Protein AF-A0A920GM77-F1 (afdb_monomer_lite)

Foldseek 3Di:
DPDPDDDDLVNVVVVVVVVCPDPVCVVHDDDDPPPPDPVSVVVCVVVVPDDDDDDDDDDDPVVVCQQVVQWDADVVPRDIDGDHCVPVPPDDPDD

pLDDT: mean 84.41, std 16.62, range [35.19, 97.12]

Structure (mmCIF, N/CA/C/O backbone):
data_AF-A0A920GM77-F1
#
_entry.id   AF-A0A920GM77-F1
#
loop_
_atom_site.group_PDB
_atom_site.id
_atom_site.type_symbol
_atom_site.label_atom_id
_atom_site.label_alt_id
_atom_site.label_comp_id
_atom_site.label_asym_id
_atom_site.label_entity_id
_atom_site.label_seq_id
_atom_site.pdbx_PDB_ins_code
_atom_site.Cartn_x
_atom_site.Cartn_y
_atom_site.Cartn_z
_atom_site.occupancy
_atom_site.B_iso_or_equiv
_atom_site.auth_seq_id
_atom_site.auth_comp_id
_atom_site.auth_asym_id
_atom_site.auth_atom_id
_atom_site.pdbx_PDB_model_num
ATOM 1 N N . MET A 1 1 ? 12.390 -2.563 20.370 1.00 50.69 1 MET A N 1
ATOM 2 C CA . MET A 1 1 ? 12.613 -2.708 18.915 1.00 50.69 1 MET A CA 1
ATOM 3 C C . MET A 1 1 ? 14.091 -2.441 18.653 1.00 50.69 1 MET A C 1
ATOM 5 O O . MET A 1 1 ? 14.469 -1.284 18.604 1.00 50.69 1 MET A O 1
ATOM 9 N N . GLU A 1 2 ? 14.931 -3.482 18.601 1.00 61.28 2 GLU A N 1
ATOM 10 C CA . GLU A 1 2 ? 16.409 -3.344 18.541 1.00 61.28 2 GLU A CA 1
ATOM 11 C C . GLU A 1 2 ? 17.117 -4.416 17.672 1.00 61.28 2 GLU A C 1
ATOM 13 O O . GLU A 1 2 ? 18.339 -4.441 17.612 1.00 61.28 2 GLU A O 1
ATOM 18 N N . SER A 1 3 ? 16.394 -5.303 16.968 1.00 70.88 3 SER A N 1
ATOM 19 C CA . SER A 1 3 ? 16.991 -6.497 16.327 1.00 70.88 3 SER A CA 1
ATOM 20 C C . SER A 1 3 ? 16.998 -6.524 14.790 1.00 70.88 3 SER A C 1
ATOM 22 O O . SER A 1 3 ? 17.447 -7.512 14.215 1.00 70.88 3 SER A O 1
ATOM 24 N N . GLY A 1 4 ? 16.503 -5.488 14.099 1.00 78.69 4 GLY A N 1
ATOM 25 C CA . GLY A 1 4 ? 16.489 -5.436 12.623 1.00 78.69 4 GLY A CA 1
ATOM 26 C C . GLY A 1 4 ? 15.649 -6.525 11.929 1.00 78.69 4 GLY A C 1
ATOM 27 O O . GLY A 1 4 ? 15.770 -6.712 10.721 1.00 78.69 4 GLY A O 1
ATOM 28 N N . GLY A 1 5 ? 14.823 -7.259 12.680 1.00 80.88 5 GLY A N 1
ATOM 29 C CA . GLY A 1 5 ? 13.933 -8.288 12.145 1.00 80.88 5 GLY A CA 1
ATOM 30 C C . GLY A 1 5 ? 12.751 -7.711 11.362 1.00 80.88 5 GLY A C 1
ATOM 31 O O . GLY A 1 5 ? 12.428 -6.528 11.473 1.00 80.88 5 GLY A O 1
ATOM 32 N N . LEU A 1 6 ? 12.088 -8.572 10.585 1.00 79.56 6 LEU A N 1
ATOM 33 C CA . LEU A 1 6 ? 10.839 -8.220 9.910 1.00 79.56 6 LEU A CA 1
ATOM 34 C C . LEU A 1 6 ? 9.767 -7.876 10.950 1.00 79.56 6 LEU A C 1
ATOM 36 O O . LEU A 1 6 ? 9.624 -8.566 11.961 1.00 79.56 6 LEU A O 1
ATOM 40 N N . VAL A 1 7 ? 9.020 -6.806 10.692 1.00 84.94 7 VAL A N 1
ATOM 41 C CA . VAL A 1 7 ? 7.877 -6.423 11.525 1.00 84.94 7 VAL A CA 1
ATOM 42 C C . VAL A 1 7 ? 6.786 -7.481 11.356 1.00 84.94 7 VAL A C 1
ATOM 44 O O . VAL A 1 7 ? 6.488 -7.873 10.229 1.00 84.94 7 VAL A O 1
ATOM 47 N N . SER A 1 8 ? 6.223 -7.970 12.463 1.00 86.25 8 SER A N 1
ATOM 48 C CA . SER A 1 8 ? 5.156 -8.972 12.422 1.00 86.25 8 SER A CA 1
ATOM 49 C C . SER A 1 8 ? 3.830 -8.368 11.957 1.00 86.25 8 SER A C 1
ATOM 51 O O . SER A 1 8 ? 3.558 -7.186 12.180 1.00 86.25 8 SER A O 1
ATOM 53 N N . ASP A 1 9 ? 2.983 -9.202 11.350 1.00 84.31 9 ASP A N 1
ATOM 54 C CA . ASP A 1 9 ? 1.669 -8.789 10.844 1.00 84.31 9 ASP A CA 1
ATOM 55 C C . ASP A 1 9 ? 0.785 -8.189 11.951 1.00 84.31 9 ASP A C 1
ATOM 57 O O . ASP A 1 9 ? 0.152 -7.160 11.738 1.00 84.31 9 ASP A O 1
ATOM 61 N N . GLU A 1 10 ? 0.810 -8.763 13.158 1.00 84.94 10 GLU A N 1
ATOM 62 C CA . GLU A 1 10 ? 0.061 -8.260 14.320 1.00 84.94 10 GLU A CA 1
ATOM 63 C C . GLU A 1 10 ? 0.437 -6.814 14.682 1.00 84.94 10 GLU A C 1
ATOM 65 O O . GLU A 1 10 ? -0.435 -5.986 14.943 1.00 84.94 10 GLU A O 1
ATOM 70 N N . ILE A 1 11 ? 1.735 -6.486 14.648 1.00 88.50 11 ILE A N 1
ATOM 71 C CA . ILE A 1 11 ? 2.218 -5.131 14.945 1.00 88.50 11 ILE A CA 1
ATOM 72 C C . ILE A 1 11 ? 1.765 -4.157 13.854 1.00 88.50 11 ILE A C 1
ATOM 74 O O . ILE A 1 11 ? 1.336 -3.046 14.161 1.00 88.50 11 ILE A O 1
ATOM 78 N N . ILE A 1 12 ? 1.842 -4.565 12.582 1.00 89.94 12 ILE A N 1
ATOM 79 C CA . ILE A 1 12 ? 1.409 -3.727 11.457 1.00 89.94 12 ILE A CA 1
ATOM 80 C C . ILE A 1 12 ? -0.089 -3.426 11.542 1.00 89.94 12 ILE A C 1
ATOM 82 O O . ILE A 1 12 ? -0.489 -2.288 11.315 1.00 89.94 12 ILE A O 1
ATOM 86 N N . ILE A 1 13 ? -0.914 -4.408 11.900 1.00 89.81 13 ILE A N 1
ATOM 87 C CA . ILE A 1 13 ? -2.365 -4.216 12.002 1.00 89.81 13 ILE A CA 1
ATOM 88 C C . ILE A 1 13 ? -2.727 -3.293 13.162 1.00 89.81 13 ILE A C 1
ATOM 90 O O . ILE A 1 13 ? -3.550 -2.395 12.979 1.00 89.81 13 ILE A O 1
ATOM 94 N N . GLY A 1 14 ? -2.061 -3.439 14.311 1.00 91.06 14 GLY A N 1
ATOM 95 C CA . GLY A 1 14 ? -2.208 -2.494 15.419 1.00 91.06 14 GLY A CA 1
ATOM 96 C C . GLY A 1 14 ? -1.881 -1.056 15.000 1.00 91.06 14 GLY A C 1
ATOM 97 O O . GLY A 1 14 ? -2.659 -0.144 15.275 1.00 91.06 14 GLY A O 1
ATOM 98 N N . LEU A 1 15 ? -0.787 -0.864 14.252 1.00 91.75 15 LEU A N 1
ATOM 99 C CA . LEU A 1 15 ? -0.387 0.448 13.736 1.00 91.75 15 LEU A CA 1
ATOM 100 C C . LEU A 1 15 ? -1.397 1.019 12.731 1.00 91.75 15 LEU A C 1
ATOM 102 O O . LEU A 1 15 ? -1.690 2.212 12.755 1.00 91.75 15 LEU A O 1
ATOM 106 N N . VAL A 1 16 ? -1.930 0.181 11.839 1.00 92.44 16 VAL A N 1
ATOM 107 C CA . VAL A 1 16 ? -2.959 0.596 10.877 1.00 92.44 16 VAL A CA 1
ATOM 108 C C . VAL A 1 16 ? -4.211 1.067 11.609 1.00 92.44 16 VAL A C 1
ATOM 110 O O . VAL A 1 16 ? -4.737 2.125 11.278 1.00 92.44 16 VAL A O 1
ATOM 113 N N . LYS A 1 17 ? -4.663 0.329 12.624 1.00 90.88 17 LYS A N 1
ATOM 114 C CA . LYS A 1 17 ? -5.846 0.688 13.408 1.00 90.88 17 LYS A CA 1
ATOM 115 C C . LYS A 1 17 ? -5.691 2.046 14.084 1.00 90.88 17 LYS A C 1
ATOM 117 O O . LYS A 1 17 ? -6.524 2.920 13.871 1.00 90.88 17 LYS A O 1
ATOM 122 N N . GLU A 1 18 ? -4.592 2.246 14.809 1.00 92.56 18 GLU A N 1
ATOM 123 C CA . GLU A 1 18 ? -4.277 3.534 15.440 1.00 92.56 18 GLU A CA 1
ATOM 124 C C . GLU A 1 18 ? -4.230 4.666 14.400 1.00 92.56 18 GLU A C 1
ATOM 126 O O . GLU A 1 18 ? -4.744 5.761 14.619 1.00 92.56 18 GLU A O 1
ATOM 131 N N . ARG A 1 19 ? -3.671 4.397 13.215 1.00 94.56 19 ARG A N 1
ATOM 132 C CA . ARG A 1 19 ? -3.572 5.391 12.144 1.00 94.56 19 ARG A CA 1
ATOM 133 C C . ARG A 1 19 ? -4.931 5.816 11.585 1.00 94.56 19 ARG A C 1
ATOM 135 O O . ARG A 1 19 ? -5.068 6.983 11.208 1.00 94.56 19 ARG A O 1
ATOM 142 N N . LEU A 1 20 ? -5.894 4.899 11.511 1.00 93.00 20 LEU A N 1
ATOM 143 C CA . LEU A 1 20 ? -7.247 5.167 11.015 1.00 93.00 20 LEU A CA 1
ATOM 144 C C . LEU A 1 20 ? -8.074 6.028 11.980 1.00 93.00 20 LEU A C 1
ATOM 146 O O . LEU A 1 20 ? -9.020 6.676 11.541 1.00 93.00 20 LEU A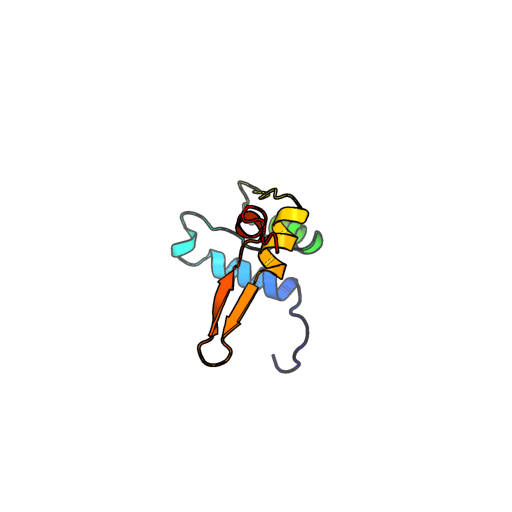 O 1
ATOM 150 N N . GLU A 1 21 ? -7.709 6.082 13.263 1.00 92.94 21 GLU A N 1
ATOM 151 C CA . GLU A 1 21 ? -8.369 6.936 14.263 1.00 92.94 21 GLU A CA 1
ATOM 152 C C . GLU A 1 21 ? -7.997 8.422 14.122 1.00 92.94 21 GLU A C 1
ATOM 154 O O . GLU A 1 21 ? -8.629 9.2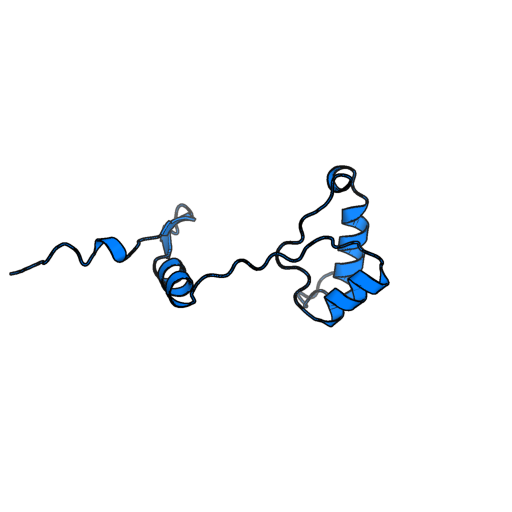96 14.722 1.00 92.94 21 GLU A O 1
ATOM 159 N N . ALA A 1 22 ? -6.975 8.738 13.323 1.00 94.81 22 ALA A N 1
ATOM 160 C CA . ALA A 1 22 ? -6.550 10.110 13.115 1.00 94.81 22 ALA A CA 1
ATOM 161 C C . ALA A 1 22 ? -7.609 10.930 12.338 1.00 94.81 22 ALA A C 1
ATOM 163 O O . ALA A 1 22 ? -8.249 10.414 11.417 1.00 94.81 22 ALA A O 1
ATOM 164 N N . PRO A 1 23 ? -7.772 12.238 12.636 1.00 94.88 23 PRO A N 1
ATOM 165 C CA . PRO A 1 23 ? -8.831 13.060 12.040 1.00 94.88 23 PRO A CA 1
ATOM 166 C C . PRO A 1 23 ? -8.786 13.165 10.511 1.00 94.88 23 PRO A C 1
ATOM 168 O O . PRO A 1 23 ? -9.813 13.389 9.874 1.00 94.88 23 PRO A O 1
ATOM 171 N N . ASP A 1 24 ? -7.606 13.022 9.910 1.00 95.44 24 ASP A N 1
ATOM 172 C CA . ASP A 1 24 ? -7.414 13.090 8.462 1.00 95.44 24 ASP A CA 1
ATOM 173 C C . ASP A 1 24 ? -7.890 11.829 7.723 1.00 95.44 24 ASP A C 1
ATOM 175 O O . ASP A 1 24 ? -8.083 11.884 6.511 1.00 95.44 24 ASP A O 1
ATOM 179 N N . CYS A 1 25 ? -8.139 10.728 8.439 1.00 94.31 25 CYS A N 1
ATOM 180 C CA . CYS A 1 25 ? -8.739 9.506 7.898 1.00 94.31 25 CYS A CA 1
ATOM 181 C C . CYS A 1 25 ? -10.274 9.504 7.942 1.00 94.31 25 CYS A C 1
ATOM 183 O O . CYS A 1 25 ? -10.894 8.612 7.367 1.00 94.31 25 CYS A O 1
ATOM 185 N N . ALA A 1 26 ? -10.907 10.510 8.556 1.00 91.56 26 ALA A N 1
ATOM 186 C CA . ALA A 1 26 ? -12.363 10.650 8.581 1.00 91.56 26 ALA A CA 1
ATOM 187 C C . ALA A 1 26 ? -13.043 10.665 7.189 1.00 91.56 26 ALA A C 1
ATOM 189 O O . ALA A 1 26 ? -14.092 10.035 7.052 1.00 91.56 26 ALA A O 1
A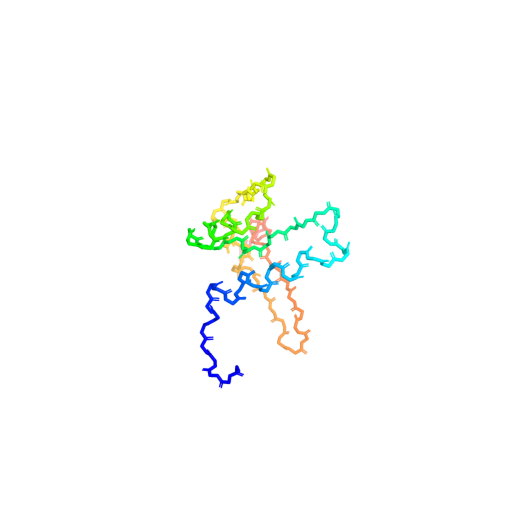TOM 190 N N . PRO A 1 27 ? -12.506 11.338 6.144 1.00 93.62 27 PRO A N 1
ATOM 191 C CA . PRO A 1 27 ? -13.078 11.265 4.796 1.00 93.62 27 PRO A CA 1
ATOM 192 C C . PRO A 1 27 ? -12.760 9.953 4.059 1.00 93.62 27 PRO A C 1
ATOM 194 O O . PRO A 1 27 ? -13.245 9.758 2.947 1.00 93.62 2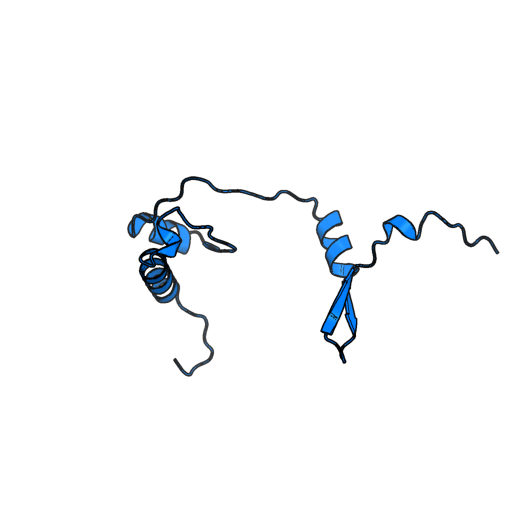7 PRO A O 1
ATOM 197 N N . GLY A 1 28 ? -11.935 9.082 4.643 1.00 93.19 28 GLY A N 1
ATOM 198 C CA . GLY A 1 28 ? -11.443 7.852 4.036 1.00 93.19 28 GLY A CA 1
ATOM 199 C C . GLY A 1 28 ? -9.917 7.776 4.026 1.00 93.19 28 GLY A C 1
ATOM 200 O O . GLY A 1 28 ? -9.209 8.699 4.433 1.00 93.19 28 GLY A O 1
ATOM 201 N N . CYS A 1 29 ? -9.398 6.652 3.544 1.00 93.50 29 CYS A N 1
ATOM 202 C CA . CYS A 1 29 ? -7.966 6.399 3.438 1.00 93.50 29 CYS A CA 1
ATOM 203 C C . CYS A 1 29 ? -7.643 5.595 2.172 1.00 93.50 29 CYS A C 1
ATOM 205 O O . CYS A 1 29 ? -8.502 4.914 1.613 1.00 93.50 29 CYS A O 1
ATOM 207 N N . LEU A 1 30 ? -6.392 5.688 1.718 1.00 95.06 30 LEU A N 1
ATOM 208 C CA . LEU A 1 30 ? -5.860 4.873 0.630 1.00 95.06 30 LEU A CA 1
ATOM 209 C C . LEU A 1 30 ? -4.750 3.987 1.183 1.00 95.06 30 LEU A C 1
ATOM 211 O O . LEU A 1 30 ? -3.750 4.486 1.700 1.00 95.06 30 LEU A O 1
ATOM 215 N N . PHE A 1 31 ? -4.913 2.679 1.032 1.00 94.94 31 PHE A N 1
ATOM 216 C CA . PHE A 1 31 ? -3.862 1.725 1.340 1.00 94.94 31 PHE A CA 1
ATOM 217 C C . PHE A 1 31 ? -2.956 1.545 0.119 1.00 94.94 31 PHE A C 1
ATOM 219 O O . PHE A 1 31 ? -3.395 1.059 -0.922 1.00 94.94 31 PHE A O 1
ATOM 226 N N . ASP A 1 32 ? -1.690 1.943 0.246 1.00 94.94 32 ASP A N 1
ATOM 227 C CA . ASP A 1 32 ? -0.675 1.785 -0.800 1.00 94.94 32 ASP A CA 1
ATOM 228 C C . ASP A 1 32 ? 0.325 0.695 -0.400 1.00 94.94 32 ASP A C 1
ATOM 230 O O . ASP A 1 32 ? 1.043 0.799 0.599 1.00 94.94 32 ASP A O 1
ATOM 234 N N . GLY A 1 33 ? 0.338 -0.398 -1.163 1.00 91.19 33 GLY A N 1
ATOM 235 C CA . GLY A 1 33 ? 1.210 -1.540 -0.901 1.00 91.19 33 GLY A CA 1
ATOM 236 C C . GLY A 1 33 ? 0.860 -2.329 0.366 1.00 91.19 33 GLY A C 1
ATOM 237 O O . GLY A 1 33 ? 1.731 -3.036 0.876 1.00 91.19 33 GLY A O 1
ATOM 238 N N . PHE A 1 34 ? -0.373 -2.220 0.865 1.00 92.88 34 PHE A N 1
ATOM 239 C CA . PHE A 1 34 ? -0.944 -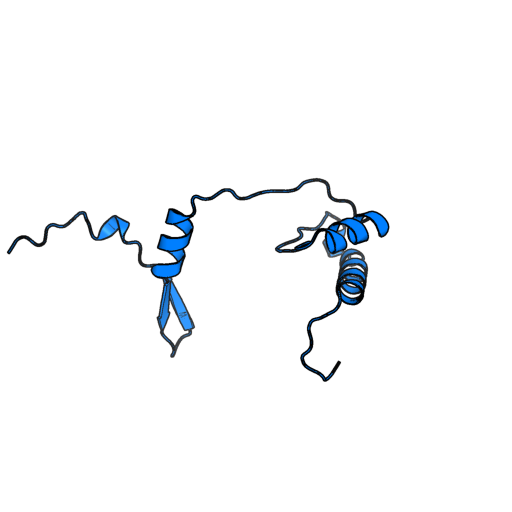3.019 1.952 1.00 92.88 34 PHE A CA 1
ATOM 240 C C . PHE A 1 34 ? -2.422 -3.316 1.635 1.00 92.88 34 PHE A C 1
ATOM 242 O O . PHE A 1 34 ? -3.087 -2.441 1.089 1.00 92.88 34 PHE A O 1
ATOM 249 N N . PRO A 1 35 ? -2.962 -4.499 1.966 1.00 94.69 35 PRO A N 1
ATOM 250 C CA . PRO A 1 35 ? -2.270 -5.704 2.426 1.00 94.69 35 PRO A CA 1
ATOM 251 C C . PRO A 1 35 ? -1.447 -6.360 1.300 1.00 94.69 35 PRO A C 1
ATOM 253 O O . PRO A 1 35 ? -1.810 -6.287 0.129 1.00 94.69 35 PRO A O 1
ATOM 256 N N . ARG A 1 36 ? -0.330 -7.021 1.642 1.00 94.44 36 ARG A N 1
ATOM 257 C CA . ARG A 1 36 ? 0.515 -7.766 0.677 1.00 94.44 36 ARG A CA 1
ATOM 258 C C . ARG A 1 36 ? 0.280 -9.270 0.695 1.00 94.44 36 ARG A C 1
ATOM 260 O O . ARG A 1 36 ? 0.696 -9.966 -0.228 1.00 94.44 36 ARG A O 1
ATOM 267 N N . THR A 1 37 ? -0.330 -9.786 1.757 1.00 92.69 37 THR A N 1
ATOM 268 C CA . THR A 1 37 ? -0.540 -11.220 1.964 1.00 92.69 37 THR A CA 1
ATOM 269 C C . THR A 1 37 ? -1.996 -11.507 2.323 1.00 92.69 37 THR A C 1
ATOM 271 O O . THR A 1 37 ? -2.711 -10.654 2.849 1.00 92.69 37 THR A O 1
ATOM 274 N N . ILE A 1 38 ? -2.443 -12.738 2.058 1.00 94.75 38 ILE A N 1
ATOM 275 C CA . ILE A 1 38 ? -3.797 -13.183 2.421 1.00 94.75 38 ILE A CA 1
ATOM 276 C C . ILE A 1 38 ? -4.044 -13.084 3.941 1.00 94.75 38 ILE A C 1
ATOM 278 O O . ILE A 1 38 ? -5.118 -12.614 4.312 1.00 94.75 38 ILE A O 1
ATOM 282 N N . PRO A 1 39 ? -3.109 -13.478 4.836 1.00 92.88 39 PRO A N 1
ATOM 283 C CA . PRO A 1 39 ? -3.292 -13.301 6.279 1.00 92.88 39 PRO A CA 1
ATOM 284 C C . PRO A 1 39 ? -3.521 -11.847 6.704 1.00 92.88 39 PRO A C 1
ATOM 286 O O . PRO A 1 39 ? -4.421 -11.597 7.498 1.00 92.88 39 PRO A O 1
ATOM 289 N N . GLN A 1 40 ? -2.788 -10.888 6.126 1.00 93.00 40 GLN A N 1
ATOM 290 C CA . GLN A 1 40 ? -2.997 -9.462 6.408 1.00 93.00 40 GLN A CA 1
ATOM 291 C C . GLN A 1 40 ? -4.399 -9.011 5.991 1.00 93.00 40 GLN A C 1
ATOM 293 O O . GLN A 1 40 ? -5.094 -8.368 6.770 1.00 93.00 40 GLN A O 1
ATOM 298 N N . ALA A 1 41 ? -4.846 -9.404 4.793 1.00 93.81 41 ALA A N 1
ATOM 299 C CA . ALA A 1 41 ? -6.187 -9.078 4.315 1.00 93.81 41 ALA A CA 1
ATOM 300 C C . ALA A 1 41 ? -7.290 -9.680 5.205 1.00 93.81 41 ALA A C 1
ATOM 302 O O . ALA A 1 41 ? -8.283 -9.015 5.482 1.00 93.81 41 ALA A O 1
ATOM 303 N N . ARG A 1 42 ? -7.113 -10.917 5.692 1.00 94.00 42 ARG A N 1
ATOM 304 C CA . ARG A 1 42 ? -8.056 -11.542 6.637 1.00 94.00 42 ARG A CA 1
ATOM 305 C C . ARG A 1 42 ? -8.130 -10.776 7.948 1.00 94.00 42 ARG A C 1
ATOM 307 O O . ARG A 1 42 ? -9.219 -10.473 8.406 1.00 94.00 42 ARG A O 1
ATOM 314 N N . ALA A 1 43 ? -6.985 -10.407 8.500 1.00 92.06 43 ALA A N 1
ATOM 315 C CA . ALA A 1 43 ? -6.956 -9.710 9.769 1.00 92.06 43 ALA A CA 1
ATOM 316 C C . ALA A 1 43 ? -7.481 -8.259 9.665 1.00 92.06 43 ALA A C 1
ATOM 318 O O . ALA A 1 43 ? -8.065 -7.761 10.620 1.00 92.06 43 ALA A O 1
ATOM 319 N N . MET A 1 44 ? -7.407 -7.610 8.492 1.00 93.00 44 MET A N 1
ATOM 320 C CA . MET A 1 44 ? -8.157 -6.364 8.240 1.00 93.00 44 MET A CA 1
ATOM 321 C C . MET A 1 44 ? -9.677 -6.569 8.309 1.00 93.00 44 MET A C 1
ATOM 323 O O . MET A 1 44 ? -10.383 -5.715 8.842 1.00 93.00 44 MET A O 1
ATOM 327 N N . VAL A 1 45 ? -10.178 -7.690 7.780 1.00 93.00 45 VAL A N 1
ATOM 328 C CA . VAL A 1 45 ? -11.603 -8.050 7.862 1.00 93.00 45 VAL A CA 1
ATOM 329 C C . VAL A 1 45 ? -12.001 -8.357 9.307 1.00 93.00 45 VAL A C 1
ATOM 331 O O . VAL A 1 45 ? -13.044 -7.883 9.753 1.00 93.00 45 VAL A O 1
ATOM 334 N N . ASP A 1 46 ? -11.169 -9.096 10.047 1.00 92.81 46 ASP A N 1
ATOM 335 C CA . ASP A 1 46 ? -11.414 -9.431 11.456 1.00 92.81 46 ASP A CA 1
ATOM 336 C C . ASP A 1 46 ? -11.467 -8.170 12.342 1.00 92.81 46 ASP A C 1
ATOM 338 O O . ASP A 1 46 ? -12.320 -8.064 13.223 1.00 92.81 46 ASP A O 1
ATOM 342 N N . GLU A 1 47 ? -10.623 -7.173 12.053 1.00 89.94 47 GLU A N 1
ATOM 343 C CA . GLU A 1 47 ? -10.626 -5.851 12.701 1.00 89.94 47 GLU A CA 1
ATOM 344 C C . GLU A 1 47 ? -11.687 -4.886 12.138 1.00 89.94 47 GLU A C 1
ATOM 346 O O . GLU A 1 47 ? -11.739 -3.724 12.539 1.00 89.94 47 GLU A O 1
ATOM 351 N N . GLN A 1 48 ? -12.550 -5.352 11.229 1.00 91.44 48 GLN A N 1
ATOM 352 C CA . GLN A 1 48 ? -13.657 -4.582 10.649 1.00 91.44 48 GLN A CA 1
ATOM 353 C C . GLN A 1 48 ? -13.214 -3.297 9.932 1.00 91.44 48 GLN A C 1
ATOM 355 O O . GLN A 1 48 ? -13.959 -2.317 9.863 1.00 91.44 48 GLN A O 1
ATOM 360 N N . ILE A 1 49 ? -12.010 -3.299 9.358 1.00 91.31 49 ILE A N 1
ATOM 361 C CA . ILE A 1 49 ? -11.532 -2.200 8.520 1.00 91.31 49 ILE A CA 1
ATOM 362 C C . ILE A 1 49 ? -12.316 -2.235 7.205 1.00 91.31 49 ILE A C 1
ATOM 364 O O . ILE A 1 49 ? -12.191 -3.170 6.412 1.00 91.31 49 ILE A O 1
ATOM 368 N N . ALA A 1 50 ? -13.138 -1.211 6.975 1.00 91.06 50 ALA A N 1
ATOM 369 C CA . ALA A 1 50 ? -13.939 -1.097 5.763 1.00 91.06 50 ALA A CA 1
ATOM 370 C C . ALA A 1 50 ? -13.053 -0.803 4.542 1.00 91.06 50 ALA A C 1
ATOM 372 O O . ALA A 1 50 ? -12.226 0.107 4.567 1.00 91.06 50 ALA A O 1
ATOM 373 N N . ILE A 1 51 ? -13.253 -1.571 3.468 1.00 94.31 51 ILE A N 1
ATOM 374 C CA . ILE A 1 51 ? -12.599 -1.379 2.171 1.00 94.31 51 ILE A CA 1
ATOM 375 C C . ILE A 1 51 ? -13.685 -1.310 1.105 1.00 94.31 51 ILE A C 1
ATOM 377 O O . ILE A 1 51 ? -14.361 -2.303 0.838 1.00 94.31 51 ILE A O 1
ATOM 381 N N . ASP A 1 52 ? -13.832 -0.143 0.486 1.00 95.75 52 ASP A N 1
ATOM 382 C CA . ASP A 1 52 ? -14.855 0.074 -0.540 1.00 95.75 52 ASP A CA 1
ATOM 383 C C . ASP A 1 52 ? -14.428 -0.491 -1.899 1.00 95.75 52 ASP A C 1
ATOM 385 O O . ASP A 1 52 ? -15.226 -1.081 -2.632 1.00 95.75 52 ASP A O 1
ATOM 389 N N . HIS A 1 53 ? -13.149 -0.319 -2.244 1.00 95.88 53 HIS A N 1
ATOM 390 C CA . HIS A 1 53 ? -12.623 -0.635 -3.566 1.00 95.88 53 HIS A CA 1
ATOM 391 C C . HIS A 1 53 ? -11.211 -1.213 -3.508 1.00 95.88 53 HIS A C 1
ATOM 393 O O . HIS A 1 53 ? -10.379 -0.807 -2.699 1.00 95.88 53 HIS A O 1
ATOM 399 N N . VAL A 1 54 ? -10.932 -2.118 -4.446 1.00 95.38 54 VAL A N 1
ATOM 400 C CA . VAL A 1 54 ? -9.585 -2.599 -4.758 1.00 95.38 54 VAL A CA 1
ATOM 401 C C . VAL A 1 54 ? -9.269 -2.161 -6.181 1.00 95.38 54 VAL A C 1
ATOM 403 O O . VAL A 1 54 ? -9.971 -2.537 -7.118 1.00 95.38 54 VAL A O 1
ATOM 406 N N . LEU A 1 55 ? -8.239 -1.329 -6.332 1.00 96.31 55 LEU A N 1
ATOM 407 C CA . LEU A 1 55 ? -7.832 -0.770 -7.618 1.00 96.31 55 LEU A CA 1
ATOM 408 C C . LEU A 1 55 ? -6.542 -1.443 -8.089 1.00 96.31 55 LEU A C 1
ATOM 410 O O . LEU A 1 55 ? -5.481 -1.247 -7.501 1.00 96.31 55 LEU A O 1
ATOM 414 N N . GLU A 1 56 ? -6.634 -2.215 -9.169 1.00 95.38 56 GLU A N 1
ATOM 415 C CA . GLU A 1 56 ? -5.476 -2.810 -9.834 1.00 95.38 56 GLU A CA 1
ATOM 416 C C . GLU A 1 56 ? -5.034 -1.925 -11.005 1.00 95.38 56 GLU A C 1
ATOM 418 O O . GLU A 1 56 ? -5.764 -1.731 -11.979 1.00 95.38 56 GLU A O 1
ATOM 423 N N . ILE A 1 57 ? -3.820 -1.378 -10.919 1.00 95.31 57 ILE A N 1
ATOM 424 C CA . ILE A 1 57 ? -3.214 -0.620 -12.017 1.00 95.31 57 ILE A CA 1
ATOM 425 C C . ILE A 1 57 ? -2.519 -1.613 -12.952 1.00 95.31 57 ILE A C 1
ATOM 427 O O . ILE A 1 57 ? -1.368 -1.989 -12.734 1.00 95.31 57 ILE A O 1
ATOM 431 N N . ALA A 1 58 ? -3.225 -2.030 -14.000 1.00 95.50 58 ALA A N 1
ATOM 432 C CA . ALA A 1 58 ? -2.696 -2.949 -15.000 1.00 95.50 58 ALA A CA 1
ATOM 433 C C . ALA A 1 58 ? -1.776 -2.225 -15.999 1.00 95.50 58 ALA A C 1
ATOM 435 O O . ALA A 1 58 ? -2.188 -1.294 -16.694 1.00 95.50 58 ALA A O 1
ATOM 436 N N . VAL A 1 59 ? -0.525 -2.676 -16.090 1.00 95.94 59 VAL A N 1
ATOM 437 C CA . VAL A 1 59 ? 0.484 -2.198 -17.046 1.00 95.94 59 VAL A CA 1
ATOM 438 C C . VAL A 1 59 ? 1.217 -3.414 -17.603 1.00 95.94 59 VAL A C 1
ATOM 440 O O . VAL A 1 59 ? 1.477 -4.357 -16.863 1.00 95.94 59 VAL A O 1
ATOM 443 N N . ALA A 1 60 ? 1.551 -3.404 -18.894 1.00 97.12 60 ALA A N 1
ATOM 444 C CA . ALA A 1 60 ? 2.313 -4.492 -19.502 1.00 97.12 60 ALA A CA 1
ATOM 445 C C . ALA A 1 60 ? 3.723 -4.606 -18.890 1.00 97.12 60 ALA A C 1
ATOM 447 O O . ALA A 1 60 ? 4.401 -3.592 -18.701 1.00 97.12 60 ALA A O 1
ATOM 448 N N . ASP A 1 61 ? 4.189 -5.833 -18.651 1.00 95.69 61 ASP A N 1
ATOM 449 C CA . ASP A 1 61 ? 5.507 -6.105 -18.058 1.00 95.69 61 ASP A CA 1
ATOM 450 C C . ASP A 1 61 ? 6.647 -5.429 -18.832 1.00 95.69 61 ASP A C 1
ATOM 452 O O . ASP A 1 61 ? 7.539 -4.824 -18.232 1.00 95.69 61 ASP A O 1
ATOM 456 N N . ASP A 1 62 ? 6.580 -5.441 -20.165 1.00 95.19 62 ASP A N 1
ATOM 457 C CA . ASP A 1 62 ? 7.578 -4.805 -21.030 1.00 95.19 62 ASP A CA 1
ATOM 458 C C . ASP A 1 62 ? 7.684 -3.291 -20.783 1.00 95.19 62 ASP A C 1
ATOM 460 O O . ASP A 1 62 ? 8.784 -2.734 -20.750 1.00 95.19 62 ASP A O 1
ATOM 464 N N . GLU A 1 63 ? 6.560 -2.609 -20.539 1.00 94.12 63 GLU A N 1
ATOM 465 C CA . GLU A 1 63 ? 6.546 -1.180 -20.200 1.00 94.12 63 GLU A CA 1
ATOM 466 C C . GLU A 1 63 ? 7.177 -0.927 -18.823 1.00 94.12 63 GLU A C 1
ATOM 468 O O . GLU A 1 63 ? 7.933 0.034 -18.636 1.00 94.12 63 GLU A O 1
ATOM 473 N N . ILE A 1 64 ? 6.936 -1.819 -17.856 1.00 93.56 64 ILE A N 1
ATOM 474 C CA . ILE A 1 64 ? 7.553 -1.747 -16.526 1.00 93.56 64 ILE A CA 1
ATOM 475 C C . ILE A 1 64 ? 9.073 -1.912 -16.644 1.00 93.56 64 ILE A C 1
ATOM 477 O O . ILE A 1 64 ? 9.824 -1.101 -16.090 1.00 93.56 64 ILE A O 1
ATOM 481 N N . ILE A 1 65 ? 9.532 -2.917 -17.393 1.00 94.62 65 ILE A N 1
ATOM 482 C CA . ILE A 1 65 ? 10.955 -3.197 -17.617 1.00 94.62 65 ILE A CA 1
ATOM 483 C C . ILE A 1 65 ? 11.628 -2.016 -18.318 1.00 94.62 65 ILE A C 1
ATOM 485 O O . ILE A 1 65 ? 12.674 -1.544 -17.860 1.00 94.62 65 ILE A O 1
ATOM 489 N N . ASN A 1 66 ? 11.025 -1.487 -19.385 1.00 92.31 66 ASN A N 1
ATOM 490 C CA . ASN A 1 66 ? 11.544 -0.328 -20.114 1.00 92.31 66 ASN A CA 1
ATOM 491 C C . ASN A 1 66 ? 11.689 0.896 -19.198 1.00 92.31 66 ASN A C 1
ATOM 493 O O . ASN A 1 66 ? 12.732 1.557 -19.188 1.00 92.31 66 ASN A O 1
ATOM 497 N N . ARG A 1 67 ? 10.679 1.171 -18.365 1.00 92.12 67 ARG A N 1
ATOM 498 C CA . ARG A 1 67 ? 10.706 2.291 -17.416 1.00 92.12 67 ARG A CA 1
ATOM 499 C C . ARG A 1 67 ? 11.794 2.131 -16.355 1.00 92.12 67 ARG A C 1
ATOM 501 O O . ARG A 1 67 ? 12.482 3.098 -16.029 1.00 92.12 67 ARG A O 1
ATOM 508 N N . LEU A 1 68 ? 11.944 0.936 -15.782 1.00 92.94 68 LEU A N 1
ATOM 509 C CA . LEU A 1 68 ? 12.910 0.692 -14.708 1.00 92.94 68 LEU A CA 1
ATOM 510 C C . LEU A 1 68 ? 14.353 0.634 -15.227 1.00 92.94 68 LEU A C 1
ATOM 512 O O . LEU A 1 68 ? 15.235 1.251 -14.630 1.00 92.94 68 LEU A O 1
ATOM 516 N N . SER A 1 69 ? 14.595 -0.036 -16.355 1.00 92.31 69 SER A N 1
ATOM 517 C CA . SER A 1 69 ? 15.930 -0.159 -16.967 1.00 92.31 69 SER A CA 1
ATOM 518 C C . SER A 1 69 ? 16.481 1.173 -17.501 1.00 92.31 69 SER A C 1
ATOM 520 O O . SER A 1 69 ? 17.698 1.398 -17.503 1.00 92.31 69 SER A O 1
ATOM 522 N N . GLY A 1 70 ? 15.594 2.097 -17.887 1.00 90.94 70 GLY A N 1
ATOM 523 C CA . GLY A 1 70 ? 15.934 3.458 -18.304 1.00 90.94 70 GLY A CA 1
ATOM 524 C C . GLY A 1 70 ? 16.301 4.411 -17.162 1.00 90.94 70 GLY A C 1
ATOM 525 O O . GLY A 1 70 ? 16.712 5.544 -17.430 1.00 90.94 70 GLY A O 1
ATOM 526 N N . ARG A 1 71 ? 16.172 3.992 -15.893 1.00 91.94 71 ARG A N 1
ATOM 527 C CA . ARG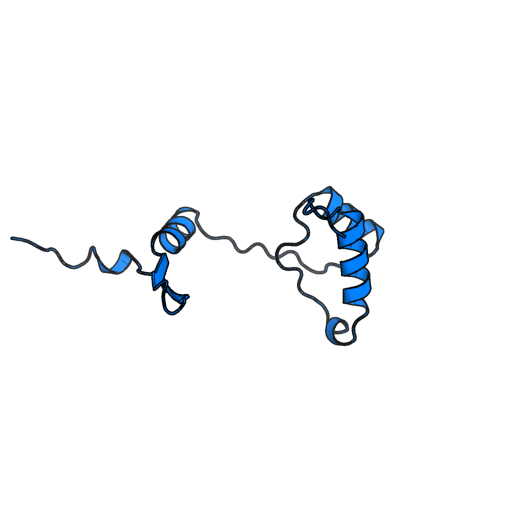 A 1 71 ? 16.468 4.843 -14.733 1.00 91.94 71 ARG A CA 1
ATOM 528 C C . ARG A 1 71 ? 17.960 5.165 -14.663 1.00 91.94 71 ARG A C 1
ATOM 530 O O . ARG A 1 71 ? 18.817 4.280 -14.695 1.00 91.94 71 ARG A O 1
ATOM 537 N N . ARG A 1 72 ? 18.280 6.448 -14.538 1.00 91.00 72 ARG A N 1
ATOM 538 C CA . ARG A 1 72 ? 19.625 6.961 -14.264 1.00 91.00 72 ARG A CA 1
ATOM 539 C C . ARG A 1 72 ? 19.576 7.835 -13.021 1.00 91.00 72 ARG A C 1
ATOM 541 O O . ARG A 1 72 ? 18.545 8.445 -12.734 1.00 91.00 72 ARG A O 1
ATOM 548 N N . VAL A 1 73 ? 20.674 7.858 -12.277 1.00 92.25 73 VAL A N 1
ATOM 549 C CA . VAL A 1 73 ? 20.833 8.665 -11.064 1.00 92.25 73 VAL A CA 1
ATOM 550 C C . VAL A 1 73 ? 22.207 9.308 -11.109 1.00 92.25 73 VAL A C 1
ATOM 552 O O . VAL A 1 73 ? 23.189 8.623 -11.388 1.00 92.25 73 VAL A O 1
ATOM 555 N N . HIS A 1 74 ? 22.278 10.608 -10.830 1.00 92.25 74 HIS A N 1
ATOM 556 C CA . HIS A 1 74 ? 23.547 11.266 -10.545 1.00 92.25 74 HIS A CA 1
ATOM 557 C C . HIS A 1 74 ? 23.861 11.116 -9.044 1.00 92.25 74 HIS A C 1
ATOM 559 O O . HIS A 1 74 ? 23.160 11.721 -8.229 1.00 92.25 74 HIS A O 1
ATOM 565 N N . PRO A 1 75 ? 24.887 10.341 -8.636 1.00 88.75 75 PRO A N 1
ATOM 566 C CA . PRO A 1 75 ? 25.097 10.015 -7.222 1.00 88.75 75 PRO A CA 1
ATOM 567 C C . PRO A 1 75 ? 25.351 11.235 -6.327 1.00 88.75 75 PRO A C 1
ATOM 569 O O . PRO A 1 75 ? 24.968 11.224 -5.165 1.00 88.75 75 PRO A O 1
ATOM 572 N N . GLY A 1 76 ? 25.948 12.304 -6.867 1.00 90.69 76 GLY A N 1
ATOM 573 C CA . GLY A 1 76 ? 26.271 13.511 -6.097 1.00 90.69 76 GLY A CA 1
ATOM 574 C C . GLY A 1 76 ? 25.097 14.465 -5.848 1.00 90.69 76 GLY A C 1
ATOM 575 O O . GLY A 1 76 ? 25.218 15.357 -5.020 1.00 90.69 76 GLY A O 1
ATOM 576 N N . SER A 1 77 ? 23.975 14.309 -6.559 1.00 89.00 77 SER A N 1
ATOM 577 C CA . SER A 1 77 ? 22.792 15.180 -6.406 1.00 89.00 77 SER A CA 1
ATOM 578 C C . SER A 1 77 ? 21.483 14.415 -6.217 1.00 89.00 77 SER A C 1
ATOM 580 O O . SER A 1 77 ? 20.452 15.035 -5.977 1.00 89.00 77 SER A O 1
ATOM 582 N N . VAL A 1 78 ? 21.505 13.082 -6.344 1.00 80.06 78 VAL A N 1
ATOM 583 C CA . VAL A 1 78 ? 20.350 12.171 -6.218 1.00 80.06 78 VAL A CA 1
ATOM 584 C C . VAL A 1 78 ? 19.233 12.453 -7.241 1.00 80.06 78 VAL A C 1
ATOM 586 O O . VAL A 1 78 ? 18.181 11.818 -7.230 1.00 80.06 78 VAL A O 1
ATOM 589 N N . VAL A 1 79 ? 19.474 13.347 -8.207 1.00 82.62 79 VAL A N 1
ATOM 590 C CA . VAL A 1 79 ? 18.552 13.595 -9.319 1.00 82.62 79 VAL A CA 1
ATOM 591 C C . VAL A 1 79 ? 18.436 12.319 -10.146 1.00 82.62 79 VAL A C 1
ATOM 593 O O . VAL A 1 79 ? 19.446 11.775 -10.610 1.00 82.62 79 VAL A O 1
ATOM 596 N N . SER A 1 80 ? 17.200 11.850 -10.328 1.00 77.38 80 SER A N 1
ATOM 597 C CA . SER A 1 80 ? 16.885 10.681 -11.142 1.00 77.38 80 SER A CA 1
ATOM 598 C C . SER A 1 80 ? 16.100 11.076 -12.387 1.00 77.38 80 SER A C 1
ATOM 600 O O . SER A 1 80 ? 15.123 11.817 -12.305 1.00 77.38 80 SER A O 1
ATOM 602 N N . THR A 1 81 ? 16.512 10.539 -13.534 1.00 78.81 81 THR A N 1
ATOM 603 C CA . THR A 1 81 ? 15.854 10.743 -14.831 1.00 78.81 81 THR A CA 1
ATOM 604 C C . THR A 1 81 ? 15.598 9.386 -15.478 1.00 78.81 81 THR A C 1
ATOM 606 O O . THR A 1 81 ? 16.387 8.455 -15.307 1.00 78.81 81 THR A O 1
ATOM 609 N N . THR A 1 82 ? 14.505 9.263 -16.234 1.00 73.25 82 THR A N 1
ATOM 610 C CA . THR A 1 82 ? 14.208 8.065 -17.035 1.00 73.25 82 THR A CA 1
ATOM 611 C C . THR A 1 82 ? 14.457 8.375 -18.505 1.00 73.25 82 THR A C 1
ATOM 613 O O . THR A 1 82 ? 13.820 9.267 -19.062 1.00 73.25 82 THR A O 1
ATOM 616 N N . LEU A 1 83 ? 15.389 7.661 -19.136 1.00 73.00 83 LEU A N 1
ATOM 617 C CA . LEU A 1 83 ? 15.625 7.761 -20.576 1.00 73.00 83 LEU A CA 1
ATOM 618 C C . LEU A 1 83 ? 14.732 6.742 -21.290 1.00 73.00 83 LEU A C 1
ATOM 620 O O . LEU A 1 83 ? 14.861 5.545 -21.052 1.00 73.00 83 LEU A O 1
ATOM 624 N N . SER A 1 84 ? 13.821 7.205 -22.147 1.00 64.00 84 SER A N 1
ATOM 625 C CA . SER A 1 84 ? 12.969 6.313 -22.941 1.00 64.00 84 SER A CA 1
ATOM 626 C C . SER A 1 84 ? 13.631 5.977 -24.277 1.00 64.00 84 SER A C 1
ATOM 628 O O . SER A 1 84 ? 13.952 6.863 -25.072 1.00 64.00 84 SER A O 1
ATOM 630 N N . THR A 1 85 ? 13.786 4.684 -24.559 1.00 57.38 85 THR A N 1
ATOM 631 C CA . THR A 1 85 ? 14.354 4.161 -25.812 1.00 57.38 85 THR A CA 1
ATOM 632 C C . THR A 1 85 ? 13.450 4.392 -27.027 1.00 57.38 85 THR A C 1
ATOM 634 O O . THR A 1 85 ? 13.921 4.302 -28.160 1.00 57.38 85 THR A O 1
ATOM 637 N N . THR A 1 86 ? 12.178 4.768 -26.826 1.00 56.62 86 THR A N 1
ATOM 638 C CA . THR A 1 86 ? 11.232 5.095 -27.917 1.00 56.62 86 THR A CA 1
ATOM 639 C C . THR A 1 86 ? 11.724 6.216 -28.839 1.00 56.62 86 THR A C 1
ATOM 641 O O . THR A 1 86 ? 11.286 6.304 -29.985 1.00 56.62 86 THR A O 1
ATOM 644 N N . HIS A 1 87 ? 12.677 7.037 -28.386 1.00 47.69 87 HIS A N 1
ATOM 645 C CA . HIS A 1 87 ? 13.275 8.112 -29.180 1.00 47.69 87 HIS A CA 1
ATOM 646 C C . HIS A 1 87 ? 14.618 7.755 -29.835 1.00 47.69 87 HIS A C 1
ATOM 648 O O . HIS A 1 87 ? 15.099 8.519 -30.670 1.00 47.69 87 HIS A O 1
ATOM 654 N N . LEU A 1 88 ? 15.219 6.603 -29.516 1.00 48.34 88 LEU A N 1
ATOM 655 C CA . LEU A 1 88 ? 16.530 6.217 -30.054 1.00 48.34 88 LEU A CA 1
ATOM 656 C C . LEU A 1 88 ? 16.442 5.470 -31.392 1.00 48.34 88 LEU A C 1
ATOM 658 O O . LEU A 1 88 ? 17.396 5.505 -32.159 1.00 48.34 88 LEU A O 1
ATOM 662 N N . ASN A 1 89 ? 15.289 4.883 -31.733 1.00 41.53 89 ASN A N 1
ATOM 663 C CA . ASN A 1 89 ? 15.132 4.096 -32.966 1.00 41.53 89 ASN A CA 1
ATOM 664 C C . ASN A 1 89 ? 14.570 4.881 -34.173 1.00 41.53 89 ASN A C 1
ATOM 666 O O . ASN A 1 89 ? 14.225 4.283 -35.188 1.00 41.53 89 ASN A O 1
ATOM 670 N N . LYS A 1 90 ? 14.461 6.219 -34.089 1.00 45.16 90 LYS A N 1
ATOM 671 C CA . LYS A 1 90 ? 13.987 7.074 -35.205 1.00 45.16 90 LYS A CA 1
ATOM 672 C C . LYS A 1 90 ? 15.072 7.889 -35.910 1.00 45.16 90 LYS A C 1
ATOM 674 O O . LYS A 1 90 ? 14.760 8.610 -36.854 1.00 45.16 90 LYS A O 1
ATOM 679 N N . LYS A 1 91 ? 16.340 7.776 -35.515 1.00 41.06 91 LYS A N 1
ATOM 680 C CA . LYS A 1 91 ? 17.445 8.309 -36.317 1.00 41.06 91 LYS A CA 1
ATOM 681 C C . LYS A 1 91 ? 18.399 7.181 -36.646 1.00 41.06 91 LYS A C 1
ATOM 683 O O . LYS A 1 91 ? 19.222 6.803 -35.822 1.00 41.06 91 LYS A O 1
ATOM 688 N N . GLY A 1 92 ? 18.262 6.673 -37.868 1.00 42.22 92 GLY A N 1
ATOM 689 C CA . GLY A 1 92 ? 19.324 5.937 -38.525 1.00 42.22 92 GLY A CA 1
ATOM 690 C C . GLY A 1 92 ? 20.605 6.757 -38.451 1.00 42.22 92 GLY A C 1
ATOM 691 O O . GLY A 1 92 ? 20.703 7.826 -39.048 1.00 42.22 92 GLY A O 1
ATOM 692 N N . TRP A 1 93 ? 21.566 6.258 -37.687 1.00 37.44 93 TRP A N 1
ATOM 693 C CA . TRP A 1 93 ? 22.964 6.559 -37.927 1.00 37.44 93 TRP A CA 1
ATOM 694 C C . TRP A 1 93 ? 23.397 5.567 -38.997 1.00 37.44 93 TRP A C 1
ATOM 696 O O . TRP A 1 93 ? 23.801 4.440 -38.728 1.00 37.44 93 TRP A O 1
ATOM 706 N N . MET A 1 94 ? 23.108 5.969 -40.232 1.00 35.62 94 MET A N 1
ATOM 707 C CA . MET A 1 94 ? 23.732 5.440 -41.429 1.00 35.62 94 MET A CA 1
ATOM 708 C C . MET A 1 94 ? 25.074 6.169 -41.559 1.00 35.62 94 MET A C 1
ATOM 710 O O . MET A 1 94 ? 25.090 7.398 -41.458 1.00 35.62 94 MET A O 1
ATOM 714 N N . MET A 1 95 ? 26.121 5.386 -41.837 1.00 35.19 95 MET A N 1
ATOM 715 C CA . MET A 1 95 ? 27.553 5.717 -41.964 1.00 35.19 95 MET A CA 1
ATOM 716 C C . MET A 1 95 ? 28.383 5.615 -40.685 1.00 35.19 95 MET A C 1
ATOM 718 O O . MET A 1 95 ? 28.147 6.390 -39.734 1.00 35.19 95 MET A O 1
#

Radius of gyration: 21.11 Å; chains: 1; bounding box: 42×28×61 Å

Sequence (95 aa):
MESGGLVSDEIIIGLVKERLEAPDCAPGCLFDGFPRTIPQARAMVDEQIAIDHVLEIAVADDEIINRLSGRRVHPGSVVSTTLSTTHLNKKGWMM

Secondary structure (DSSP, 8-state):
--S-PPPPHHHHHHHHHHHHTSGGGTT----SS---SHHHHHHHHHTT------------HHHHHHHHHTEEE-TTT--EEE--GGGTTTS----